Protein AF-A0AAE4T2N8-F1 (afdb_monomer)

Radius of gyration: 14.37 Å; Cα contacts (8 Å, |Δi|>4): 83; chains: 1; bounding box: 37×17×44 Å

Sequence (102 aa):
MKRWSLVLPTLYFLFLFLLALLNIPREVSRPLTWIEDGGIVFMVILGGYLEGRVSKMEITAVGLFTILWLGLAFIANIKREYFVLLGFIIEFILVFILKRAG

Organism: NCBI:txid90909

Foldseek 3Di:
DDQQLVVQLVVLVVVLVVVVVVVDPPVPFLLNLLSVQLVNVLSNLVSCVVVVNHDPVLSVQSVVLSVVLSVCRPPPPDDSVVSNVVSVVVNVVSVVVVVVVD

Structure (mmCIF, N/CA/C/O backbone):
data_AF-A0AAE4T2N8-F1
#
_entry.id   AF-A0AAE4T2N8-F1
#
loop_
_atom_site.group_PDB
_atom_site.id
_atom_site.type_symbol
_atom_site.label_atom_id
_atom_site.label_alt_id
_atom_site.label_comp_id
_atom_site.label_asym_id
_atom_site.label_entity_id
_atom_site.label_seq_id
_atom_site.pdbx_PDB_ins_code
_atom_site.Cartn_x
_atom_site.Cartn_y
_atom_site.Cartn_z
_atom_site.occupancy
_atom_site.B_iso_or_equiv
_atom_site.auth_seq_id
_atom_site.auth_comp_id
_atom_site.auth_asym_id
_atom_site.auth_atom_id
_atom_site.pdbx_PDB_model_num
ATOM 1 N N . MET A 1 1 ? -20.691 -8.477 10.014 1.00 57.38 1 MET A N 1
ATOM 2 C CA . MET A 1 1 ? -19.276 -8.051 10.137 1.00 57.38 1 MET A CA 1
ATOM 3 C C . MET A 1 1 ? -18.787 -7.678 8.746 1.00 57.38 1 MET A C 1
ATOM 5 O O . MET A 1 1 ? -18.855 -8.527 7.864 1.00 57.38 1 MET A O 1
ATOM 9 N N . LYS A 1 2 ? -18.417 -6.417 8.500 1.00 75.56 2 LYS A N 1
ATOM 10 C CA . LYS A 1 2 ? -17.929 -5.994 7.175 1.00 75.56 2 LYS A CA 1
ATOM 11 C C . LYS A 1 2 ? -16.498 -6.527 7.008 1.00 75.56 2 LYS A C 1
ATOM 13 O O . LYS A 1 2 ? -15.714 -6.353 7.927 1.00 75.56 2 LYS A O 1
ATOM 18 N N . ARG A 1 3 ? -16.195 -7.229 5.908 1.00 86.19 3 ARG A N 1
ATOM 19 C CA . ARG A 1 3 ? -14.881 -7.852 5.629 1.00 86.19 3 ARG A CA 1
ATOM 20 C C . ARG A 1 3 ? -14.035 -6.973 4.695 1.00 86.19 3 ARG A C 1
ATOM 22 O O . ARG A 1 3 ? -13.586 -7.424 3.643 1.00 86.19 3 ARG A O 1
ATOM 29 N N . TRP A 1 4 ? -13.891 -5.694 5.026 1.00 88.56 4 TRP A N 1
ATOM 30 C CA . TRP A 1 4 ? -13.148 -4.725 4.218 1.00 88.56 4 TRP A CA 1
ATOM 31 C C . TRP A 1 4 ? -11.685 -5.108 3.976 1.00 88.56 4 TRP A C 1
ATOM 33 O O . TRP A 1 4 ? -11.182 -4.827 2.892 1.00 88.56 4 TRP A O 1
ATOM 43 N N . SER A 1 5 ? -11.030 -5.813 4.905 1.00 84.31 5 SER A N 1
ATOM 44 C CA . SER A 1 5 ? -9.659 -6.316 4.726 1.00 84.31 5 SER A CA 1
ATOM 45 C C . SER A 1 5 ? -9.539 -7.394 3.648 1.00 84.31 5 SER A C 1
ATOM 47 O O . SER A 1 5 ? -8.434 -7.754 3.269 1.00 84.31 5 SER A O 1
ATOM 49 N N . LEU A 1 6 ? -10.661 -7.969 3.210 1.00 85.38 6 LEU A N 1
ATOM 50 C CA . LEU A 1 6 ? -10.731 -8.910 2.093 1.00 85.38 6 LEU A CA 1
ATOM 51 C C . LEU A 1 6 ? -11.268 -8.210 0.846 1.00 85.38 6 LEU A C 1
ATOM 53 O O . LEU A 1 6 ? -10.739 -8.407 -0.243 1.00 85.38 6 LEU A O 1
ATOM 57 N N . VAL A 1 7 ? -12.289 -7.364 1.000 1.00 88.75 7 VAL A N 1
ATOM 58 C CA . VAL A 1 7 ? -12.934 -6.667 -0.122 1.00 88.75 7 VAL A CA 1
ATOM 59 C C . VAL A 1 7 ? -11.965 -5.713 -0.817 1.00 88.75 7 VAL A C 1
ATOM 61 O O . VAL A 1 7 ? -11.847 -5.775 -2.037 1.00 88.75 7 VAL A O 1
ATOM 64 N N . LEU A 1 8 ? -11.254 -4.858 -0.074 1.00 88.69 8 LEU A N 1
ATOM 65 C CA . LEU A 1 8 ? -10.387 -3.840 -0.674 1.00 88.69 8 LEU A CA 1
ATOM 66 C C . LEU A 1 8 ? -9.204 -4.439 -1.450 1.00 88.69 8 LEU A C 1
ATOM 68 O O . LEU A 1 8 ? -9.054 -4.085 -2.620 1.00 88.69 8 LEU A O 1
ATOM 72 N N . PRO A 1 9 ? -8.421 -5.388 -0.899 1.00 87.00 9 PRO A N 1
ATOM 73 C CA . PRO A 1 9 ? -7.372 -6.051 -1.671 1.00 87.00 9 PRO A CA 1
ATOM 74 C C . PRO A 1 9 ? -7.918 -6.804 -2.882 1.00 87.00 9 PRO A C 1
ATOM 76 O O . PRO A 1 9 ? -7.277 -6.813 -3.923 1.00 87.00 9 PRO A O 1
ATOM 79 N N . THR A 1 10 ? -9.113 -7.397 -2.784 1.00 87.19 10 THR A N 1
ATOM 80 C CA . THR A 1 10 ? -9.727 -8.117 -3.912 1.00 87.19 10 THR A CA 1
ATOM 81 C C . THR A 1 10 ? -10.135 -7.164 -5.035 1.00 87.19 10 THR A C 1
ATOM 83 O O . THR A 1 10 ? -9.857 -7.432 -6.200 1.00 87.19 10 THR A O 1
ATOM 86 N N . LEU A 1 11 ? -10.763 -6.030 -4.706 1.00 90.06 11 LEU A N 1
ATOM 87 C CA . LEU A 1 11 ? -11.096 -4.989 -5.685 1.00 90.06 11 LEU A CA 1
ATOM 88 C C . LEU A 1 11 ? -9.836 -4.417 -6.335 1.00 90.06 11 LEU A C 1
ATOM 90 O O . LEU A 1 11 ? -9.801 -4.199 -7.544 1.00 90.06 11 LEU A O 1
ATOM 94 N N . TYR A 1 12 ? -8.790 -4.220 -5.536 1.00 87.81 12 TYR A N 1
ATOM 95 C CA . TYR A 1 12 ? -7.504 -3.761 -6.031 1.00 87.81 12 TYR A CA 1
ATOM 96 C C . TYR A 1 12 ? -6.840 -4.789 -6.951 1.00 87.81 12 TYR A C 1
ATOM 98 O O . TYR A 1 12 ? -6.376 -4.449 -8.033 1.00 87.81 12 TYR A O 1
ATOM 106 N N . PHE A 1 13 ? -6.882 -6.066 -6.580 1.00 86.44 13 PHE A N 1
ATOM 107 C CA . PHE A 1 13 ? -6.392 -7.158 -7.410 1.00 86.44 13 PHE A CA 1
ATOM 108 C C . PHE A 1 13 ? -7.149 -7.255 -8.739 1.00 86.44 13 PHE A C 1
ATOM 110 O O . PHE A 1 13 ? -6.526 -7.439 -9.779 1.00 86.44 13 PHE A O 1
ATOM 117 N N . LEU A 1 14 ? -8.474 -7.075 -8.738 1.00 86.75 14 LEU A N 1
ATOM 118 C CA . LEU A 1 14 ? -9.269 -7.014 -9.970 1.00 86.75 14 LEU A CA 1
ATOM 119 C C . LEU A 1 14 ? -8.825 -5.859 -10.872 1.00 86.75 14 LEU A C 1
ATOM 121 O O . LEU A 1 14 ? -8.695 -6.044 -12.080 1.00 86.75 14 LEU A O 1
ATOM 125 N N . PHE A 1 15 ? -8.542 -4.690 -10.298 1.00 87.25 15 PHE A N 1
ATOM 126 C CA . PHE A 1 15 ? -7.973 -3.570 -11.042 1.00 87.25 15 PHE A CA 1
ATOM 127 C C . PHE A 1 15 ? -6.605 -3.922 -11.651 1.00 87.25 15 PHE A C 1
ATOM 129 O O . PHE A 1 15 ? -6.415 -3.725 -12.849 1.00 87.25 15 PHE A O 1
ATOM 136 N N . LEU A 1 16 ? -5.689 -4.513 -10.873 1.00 84.00 16 LEU A N 1
ATOM 137 C CA . LEU A 1 16 ? -4.382 -4.973 -11.368 1.00 84.00 16 LEU A CA 1
ATOM 138 C C . LEU A 1 16 ? -4.518 -6.036 -12.468 1.00 84.00 16 LEU A C 1
ATOM 140 O O . LEU A 1 16 ? -3.763 -6.032 -13.440 1.00 84.00 16 LEU A O 1
ATOM 144 N N . PHE A 1 17 ? -5.495 -6.934 -12.337 1.00 82.62 17 PHE A N 1
ATOM 145 C CA . PHE A 1 17 ? -5.803 -7.959 -13.328 1.00 82.62 17 PHE A CA 1
ATOM 146 C C . PHE A 1 17 ? -6.287 -7.341 -14.643 1.00 82.62 17 PHE A C 1
ATOM 148 O O . PHE A 1 17 ? -5.788 -7.705 -15.703 1.00 82.62 17 PHE A O 1
ATOM 155 N N . LEU A 1 18 ? -7.190 -6.358 -14.595 1.00 85.69 18 LEU A N 1
ATOM 156 C CA . LEU A 1 18 ? -7.610 -5.613 -15.787 1.00 85.69 18 LEU A CA 1
ATOM 157 C C . LEU A 1 18 ? -6.434 -4.871 -16.434 1.00 85.69 18 LEU A C 1
ATOM 159 O O . LEU A 1 18 ? -6.301 -4.873 -17.655 1.00 85.69 18 LEU A O 1
ATOM 163 N N . LEU A 1 19 ? -5.546 -4.297 -15.620 1.00 80.44 19 LEU A N 1
ATOM 164 C CA . LEU A 1 19 ? -4.322 -3.639 -16.079 1.00 80.44 19 LEU A CA 1
ATOM 165 C C . LEU A 1 19 ? -3.378 -4.612 -16.802 1.00 80.44 19 LEU A C 1
ATOM 167 O O . LEU A 1 19 ? -2.731 -4.240 -17.779 1.00 80.44 19 LEU A O 1
ATOM 171 N N . ALA A 1 20 ? -3.341 -5.873 -16.361 1.00 76.62 20 ALA A N 1
ATOM 172 C CA . ALA A 1 20 ? -2.589 -6.947 -17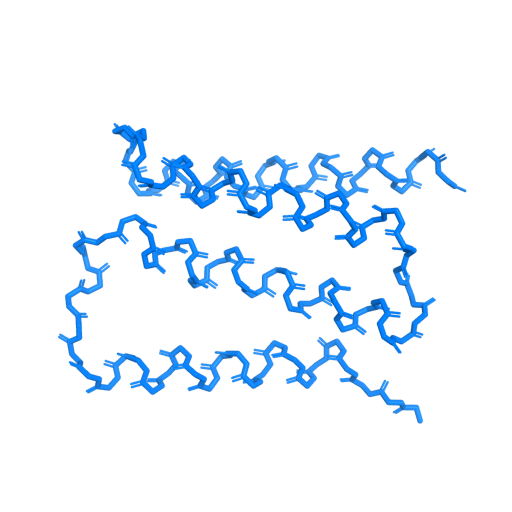.003 1.00 76.62 20 ALA A CA 1
ATOM 173 C C . ALA A 1 20 ? -3.088 -7.258 -18.418 1.00 76.62 20 ALA A C 1
ATOM 175 O O . ALA A 1 20 ? -2.284 -7.508 -19.314 1.00 76.62 20 ALA A O 1
ATOM 176 N N . LEU A 1 21 ? -4.410 -7.237 -18.617 1.00 83.62 21 LEU A N 1
ATOM 177 C CA . LEU A 1 21 ? -5.036 -7.540 -19.908 1.00 83.62 21 LEU A CA 1
ATOM 178 C C . LEU A 1 21 ? -4.694 -6.503 -20.983 1.00 83.62 21 LEU A C 1
ATOM 180 O O . LEU A 1 21 ? -4.762 -6.807 -22.170 1.00 83.62 21 LEU A O 1
ATOM 184 N N . LEU A 1 22 ? -4.286 -5.298 -20.581 1.00 82.50 22 LEU A N 1
ATOM 185 C CA . LEU A 1 22 ? -3.864 -4.234 -21.490 1.00 82.50 22 LEU A CA 1
ATOM 186 C C . LEU A 1 22 ? -2.459 -4.458 -22.082 1.00 82.50 22 LEU A C 1
ATOM 188 O O . LEU A 1 22 ? -1.971 -3.590 -22.800 1.00 82.50 22 LEU A O 1
ATOM 192 N N . ASN A 1 23 ? -1.803 -5.597 -21.801 1.00 69.12 23 ASN A N 1
ATOM 193 C CA . ASN A 1 23 ? -0.465 -5.946 -22.307 1.00 69.12 23 ASN A CA 1
ATOM 194 C C . ASN A 1 23 ? 0.586 -4.846 -22.069 1.00 69.12 23 ASN A C 1
ATOM 196 O O . ASN A 1 23 ? 1.535 -4.680 -22.837 1.00 69.12 23 AS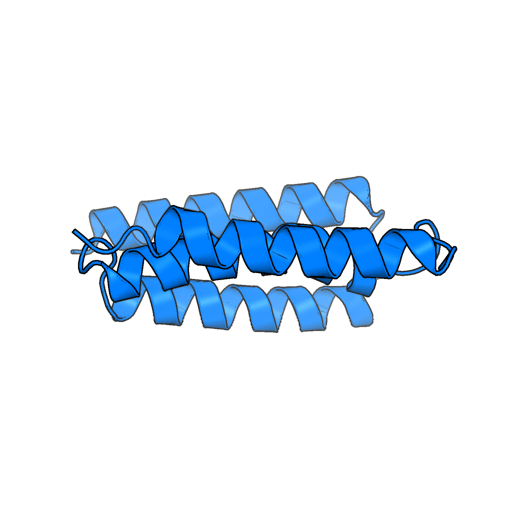N A O 1
ATOM 200 N N . ILE A 1 24 ? 0.427 -4.084 -20.984 1.00 68.44 24 ILE A N 1
ATOM 201 C CA . ILE A 1 24 ? 1.409 -3.081 -20.584 1.00 68.44 24 ILE A CA 1
ATOM 202 C C . ILE A 1 24 ? 2.706 -3.827 -20.245 1.00 68.44 24 ILE A C 1
ATOM 204 O O . ILE A 1 24 ? 2.654 -4.765 -19.444 1.00 68.44 24 ILE A O 1
ATOM 208 N N . PRO A 1 25 ? 3.862 -3.443 -20.819 1.00 62.94 25 PRO A N 1
ATOM 209 C CA . PRO A 1 25 ? 5.138 -4.084 -20.531 1.00 62.94 25 PRO A CA 1
ATOM 210 C C . PRO A 1 25 ? 5.446 -4.043 -19.027 1.00 62.94 25 PRO A C 1
ATOM 212 O O . PRO A 1 25 ? 5.925 -3.044 -18.490 1.00 62.94 25 PRO A O 1
ATOM 215 N N . ARG A 1 26 ? 5.165 -5.148 -18.328 1.00 58.41 26 ARG A N 1
ATOM 216 C CA . ARG A 1 26 ? 5.359 -5.285 -16.872 1.00 58.41 26 ARG A CA 1
ATOM 217 C C . ARG A 1 26 ? 6.825 -5.205 -16.456 1.00 58.41 26 ARG A C 1
ATOM 219 O O . ARG A 1 26 ? 7.135 -4.948 -15.298 1.00 58.41 26 ARG A O 1
ATOM 226 N N . GLU A 1 27 ? 7.724 -5.406 -17.411 1.00 54.41 27 GLU A N 1
ATOM 227 C CA . GLU A 1 27 ? 9.170 -5.326 -17.228 1.00 54.41 27 GLU A CA 1
ATOM 228 C C . GLU A 1 27 ? 9.687 -3.879 -17.147 1.00 54.41 27 GLU A C 1
ATOM 230 O O . GLU A 1 27 ? 10.835 -3.663 -16.767 1.00 54.41 27 GLU A O 1
ATOM 235 N N . VAL A 1 28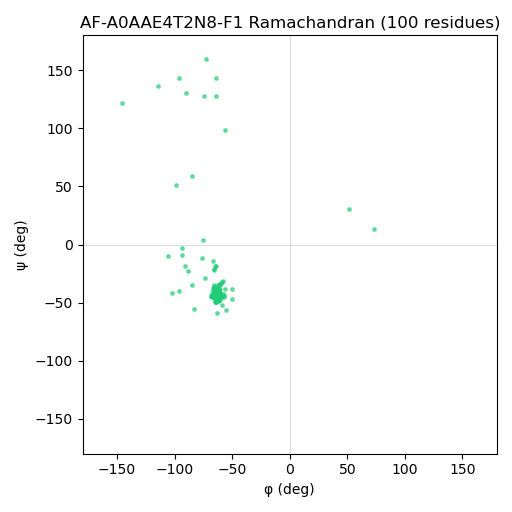 ? 8.862 -2.873 -17.469 1.00 56.00 28 VAL A N 1
ATOM 236 C CA . VAL A 1 28 ? 9.382 -1.562 -17.889 1.00 56.00 28 VAL A CA 1
ATOM 237 C C . VAL A 1 28 ? 9.251 -0.456 -16.835 1.00 56.00 28 VAL A C 1
ATOM 239 O O . VAL A 1 28 ? 9.880 0.588 -16.992 1.00 56.00 28 VAL A O 1
ATOM 242 N N . SER A 1 29 ? 8.529 -0.633 -15.715 1.00 68.19 29 SER A N 1
ATOM 243 C CA . SER A 1 29 ? 8.482 0.446 -14.713 1.00 68.19 29 SER A CA 1
ATOM 244 C C . SER A 1 29 ? 8.409 -0.013 -13.247 1.00 68.19 29 SER A C 1
ATOM 246 O O . SER A 1 29 ? 7.484 -0.691 -12.805 1.00 68.19 29 SER A O 1
ATOM 248 N N . ARG A 1 30 ? 9.406 0.414 -12.456 1.00 70.94 30 ARG A N 1
ATOM 249 C CA . ARG A 1 30 ? 9.400 0.348 -10.981 1.00 70.94 30 ARG A CA 1
ATOM 250 C C . ARG A 1 30 ? 8.114 0.924 -10.363 1.00 70.94 30 ARG A C 1
ATOM 252 O O . ARG A 1 30 ? 7.617 0.317 -9.417 1.00 70.94 30 ARG A O 1
ATOM 259 N N . PRO A 1 31 ? 7.528 2.017 -10.897 1.00 75.75 31 PRO A N 1
ATOM 260 C CA . PRO A 1 31 ? 6.213 2.483 -10.470 1.00 75.75 31 PRO A CA 1
ATOM 261 C C . PRO A 1 31 ? 5.114 1.425 -10.588 1.00 75.75 31 PRO A C 1
ATOM 263 O O . PRO A 1 31 ? 4.292 1.321 -9.689 1.00 75.75 31 PRO A O 1
ATOM 266 N N . LEU A 1 32 ? 5.112 0.599 -11.641 1.00 76.25 32 LEU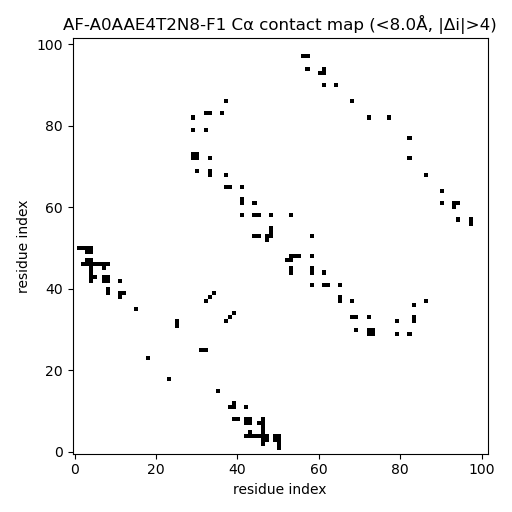 A N 1
ATOM 267 C CA . LEU A 1 32 ? 4.121 -0.470 -11.792 1.00 76.25 32 LEU A CA 1
ATOM 268 C C . LEU A 1 32 ? 4.286 -1.551 -10.719 1.00 76.25 32 LEU A C 1
ATOM 270 O O . LEU A 1 32 ? 3.301 -2.030 -10.175 1.00 76.25 32 LEU A O 1
ATOM 274 N N . THR A 1 33 ? 5.531 -1.887 -10.374 1.00 75.19 33 THR A N 1
ATOM 275 C CA . THR A 1 33 ? 5.814 -2.845 -9.292 1.00 75.19 33 THR A CA 1
ATOM 276 C C . THR A 1 33 ? 5.382 -2.291 -7.932 1.00 75.19 33 THR A C 1
ATOM 278 O O . THR A 1 33 ? 4.826 -3.017 -7.120 1.00 75.19 33 THR A O 1
ATOM 281 N N . TRP A 1 34 ? 5.561 -0.987 -7.695 1.00 81.31 34 TRP A N 1
ATOM 282 C CA . TRP A 1 34 ? 5.010 -0.340 -6.503 1.00 81.31 34 TRP A CA 1
ATOM 283 C C . TRP A 1 34 ? 3.476 -0.383 -6.474 1.00 81.31 34 TRP A C 1
ATOM 285 O O . TRP A 1 34 ? 2.894 -0.643 -5.424 1.00 81.31 34 TRP A O 1
ATOM 295 N N . ILE A 1 35 ? 2.823 -0.131 -7.616 1.00 80.00 35 ILE A N 1
ATOM 296 C CA . ILE A 1 35 ? 1.361 -0.210 -7.738 1.00 80.00 35 ILE A CA 1
ATOM 297 C C . ILE A 1 35 ? 0.908 -1.627 -7.365 1.00 80.00 35 ILE A C 1
ATOM 299 O O . ILE A 1 35 ? -0.004 -1.782 -6.568 1.00 80.00 35 ILE A O 1
ATOM 303 N N . GLU A 1 36 ? 1.579 -2.663 -7.861 1.00 80.94 36 GLU A N 1
ATOM 304 C CA . GLU A 1 36 ? 1.252 -4.049 -7.518 1.00 80.94 36 GLU A CA 1
ATOM 305 C C . GLU A 1 36 ? 1.447 -4.336 -6.019 1.00 80.94 36 GLU A C 1
ATOM 307 O O . GLU A 1 36 ? 0.486 -4.679 -5.334 1.00 80.94 36 GLU A O 1
ATOM 312 N N . ASP A 1 37 ? 2.654 -4.145 -5.488 1.00 78.81 37 ASP A N 1
ATOM 313 C CA . ASP A 1 37 ? 2.988 -4.596 -4.134 1.00 78.81 37 ASP A CA 1
ATOM 314 C C . ASP A 1 37 ? 2.533 -3.601 -3.056 1.00 78.81 37 ASP A C 1
ATOM 316 O O . ASP A 1 37 ? 1.756 -3.942 -2.162 1.00 78.81 37 ASP A O 1
ATOM 320 N N . GLY A 1 38 ? 2.959 -2.339 -3.156 1.00 81.50 38 GLY A N 1
ATOM 321 C CA . GLY A 1 38 ? 2.630 -1.297 -2.178 1.00 81.50 38 GLY A CA 1
ATOM 322 C C . GLY A 1 38 ? 1.143 -0.962 -2.148 1.00 81.50 38 GLY A C 1
ATOM 323 O O . GLY A 1 38 ? 0.569 -0.751 -1.078 1.00 81.50 38 GLY A O 1
ATOM 324 N N . GLY A 1 39 ? 0.489 -0.985 -3.310 1.00 84.81 39 GLY A N 1
ATOM 325 C CA . GLY A 1 39 ? -0.953 -0.798 -3.399 1.00 84.81 39 GLY A CA 1
ATOM 326 C C . GLY A 1 39 ? -1.743 -1.898 -2.689 1.00 84.81 39 GLY A C 1
ATOM 327 O O . GLY A 1 39 ? -2.688 -1.596 -1.957 1.00 84.81 39 GLY A O 1
ATOM 328 N N . ILE A 1 40 ? -1.335 -3.166 -2.834 1.00 86.12 40 ILE A N 1
ATOM 329 C CA . ILE A 1 40 ? -1.982 -4.287 -2.139 1.00 86.12 40 ILE A CA 1
ATOM 330 C C . ILE A 1 40 ? -1.839 -4.134 -0.627 1.00 86.12 40 ILE A C 1
ATOM 332 O O . ILE A 1 40 ? -2.843 -4.241 0.085 1.00 86.12 40 ILE A O 1
ATOM 336 N N . VAL A 1 41 ? -0.631 -3.863 -0.121 1.00 84.50 41 VAL A N 1
ATOM 337 C CA . VAL A 1 41 ? -0.436 -3.794 1.333 1.00 84.50 41 VAL A CA 1
ATOM 338 C C . VAL A 1 41 ? -1.197 -2.616 1.940 1.00 84.50 41 VAL A C 1
ATOM 340 O O . VAL A 1 41 ? -1.895 -2.789 2.946 1.00 84.50 41 VAL A O 1
ATOM 343 N N . PHE A 1 42 ? -1.202 -1.458 1.275 1.00 87.06 42 PHE A N 1
ATOM 344 C CA . PHE A 1 42 ? -2.017 -0.323 1.704 1.00 87.06 42 PHE A CA 1
ATOM 345 C C . PHE A 1 42 ? -3.513 -0.669 1.764 1.00 87.06 42 PHE A C 1
ATOM 347 O O . PHE A 1 42 ? -4.182 -0.341 2.744 1.00 87.06 42 PHE A O 1
ATOM 354 N N . MET A 1 43 ? -4.047 -1.385 0.769 1.00 90.50 43 MET A N 1
ATOM 355 C CA . MET A 1 43 ? -5.459 -1.792 0.741 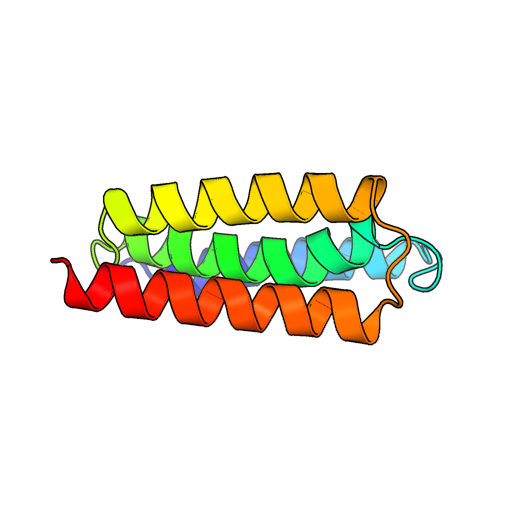1.00 90.50 43 MET A CA 1
ATOM 356 C C . MET A 1 43 ? -5.818 -2.781 1.857 1.00 90.50 43 MET A C 1
ATOM 358 O O . MET A 1 43 ? -6.921 -2.710 2.407 1.00 90.50 43 MET A O 1
ATOM 362 N N . VAL A 1 44 ? -4.897 -3.675 2.234 1.00 88.00 44 VAL A N 1
ATOM 363 C CA . VAL A 1 44 ? -5.077 -4.587 3.378 1.00 88.00 44 VAL A CA 1
ATOM 364 C C . VAL A 1 44 ? -5.167 -3.792 4.681 1.00 88.00 44 VAL A C 1
ATOM 366 O O . VAL A 1 44 ? -6.107 -3.986 5.457 1.00 88.00 44 VAL A O 1
ATOM 369 N N . ILE A 1 45 ? -4.223 -2.874 4.909 1.00 87.62 45 ILE A N 1
ATOM 370 C CA . ILE A 1 45 ? -4.145 -2.056 6.128 1.00 87.62 45 ILE A CA 1
ATOM 371 C C . ILE A 1 45 ? -5.350 -1.106 6.211 1.00 87.62 45 ILE A C 1
ATOM 373 O O . ILE A 1 45 ? -5.970 -0.985 7.269 1.00 87.62 45 ILE A O 1
ATOM 377 N N . LEU A 1 46 ? -5.758 -0.506 5.087 1.00 89.81 46 LEU A N 1
ATOM 378 C CA . LEU A 1 46 ? -6.955 0.335 4.993 1.00 89.81 46 LEU A CA 1
ATOM 379 C C . LEU A 1 46 ? -8.224 -0.459 5.314 1.00 89.81 46 LEU A C 1
ATOM 381 O O . LEU A 1 46 ? -9.076 0.008 6.070 1.00 89.81 46 LEU A O 1
ATOM 385 N N . GLY A 1 47 ? -8.343 -1.681 4.796 1.00 90.12 47 GLY A N 1
ATOM 386 C CA . GLY A 1 47 ? -9.459 -2.561 5.126 1.00 90.12 47 GLY A CA 1
ATOM 387 C C . GLY A 1 47 ? -9.479 -2.960 6.600 1.00 90.12 47 GLY A C 1
ATOM 388 O O . GLY A 1 47 ? -10.545 -2.962 7.212 1.00 90.12 47 GLY A O 1
ATOM 389 N N . GLY A 1 48 ? -8.312 -3.216 7.196 1.00 88.50 48 GLY A N 1
ATOM 390 C CA . GLY A 1 48 ? -8.176 -3.438 8.636 1.00 88.50 48 GLY A CA 1
ATOM 391 C C . GLY A 1 48 ? -8.589 -2.221 9.473 1.00 88.50 48 GLY A C 1
ATOM 392 O O . GLY A 1 48 ? -9.240 -2.382 10.507 1.00 88.50 48 GLY A O 1
ATOM 393 N N . TYR A 1 49 ? -8.288 -1.005 9.008 1.00 89.81 49 TYR A N 1
ATOM 394 C CA . TYR A 1 49 ? -8.708 0.239 9.660 1.00 89.81 49 TYR A CA 1
ATOM 395 C C . TYR A 1 49 ? -10.231 0.417 9.613 1.00 89.81 49 TYR A C 1
ATOM 397 O O . TYR A 1 49 ? -10.855 0.688 10.637 1.00 89.81 49 TYR A O 1
ATOM 405 N N . LEU A 1 50 ? -10.858 0.175 8.455 1.00 90.56 50 LEU A N 1
ATOM 406 C CA . LEU A 1 50 ? -12.320 0.236 8.297 1.00 90.56 50 LEU A CA 1
ATOM 407 C C . LEU A 1 50 ? -13.074 -0.817 9.124 1.00 90.56 50 LEU A C 1
ATOM 409 O O . LEU A 1 50 ? -14.279 -0.695 9.347 1.00 90.56 50 LEU A O 1
ATOM 413 N N . GLU A 1 51 ? -12.378 -1.859 9.565 1.00 90.94 51 GLU A N 1
ATOM 414 C CA . GLU A 1 51 ? -12.894 -2.884 10.471 1.00 90.94 51 GLU A CA 1
ATOM 415 C C . GLU A 1 51 ? -12.593 -2.604 11.948 1.00 90.94 51 GLU A C 1
ATOM 417 O O . GLU A 1 51 ? -13.014 -3.378 12.805 1.00 90.94 51 GLU A O 1
ATOM 422 N N . GLY A 1 52 ? -11.864 -1.527 12.257 1.00 87.44 52 GLY A N 1
ATOM 423 C CA . GLY A 1 52 ? -11.439 -1.183 13.614 1.00 87.44 52 GLY A CA 1
ATOM 424 C C . GLY A 1 52 ? -10.325 -2.076 14.174 1.00 87.44 52 GLY A C 1
ATOM 425 O O . GLY A 1 52 ? -10.078 -2.045 15.375 1.00 87.44 52 GLY A O 1
ATOM 426 N N . ARG A 1 53 ? -9.662 -2.883 13.331 1.00 86.50 53 ARG A N 1
ATOM 427 C CA . ARG A 1 53 ? -8.550 -3.771 13.729 1.00 86.50 53 ARG A CA 1
ATOM 428 C C . ARG A 1 53 ? -7.184 -3.097 13.666 1.00 86.50 53 ARG A C 1
ATOM 430 O O . ARG A 1 53 ? -6.254 -3.566 14.309 1.00 86.50 53 ARG A O 1
ATOM 437 N N . VAL A 1 54 ? -7.074 -2.038 12.872 1.00 86.19 54 VAL A N 1
ATOM 438 C CA . VAL A 1 54 ? -5.863 -1.231 12.697 1.00 86.19 54 VAL A CA 1
ATOM 439 C C . VAL A 1 54 ? -6.145 0.164 13.239 1.00 86.19 54 VAL A C 1
ATOM 441 O O . VAL A 1 54 ? -7.210 0.732 12.989 1.00 86.19 54 VAL A O 1
ATOM 444 N N . SER A 1 55 ? -5.202 0.721 13.988 1.00 89.38 55 SER A N 1
ATOM 445 C CA . SER A 1 55 ? -5.300 2.065 14.549 1.00 89.38 55 SER A CA 1
ATOM 446 C C . SER A 1 55 ? -5.126 3.149 13.480 1.00 89.38 55 SER A C 1
ATOM 448 O O . SER A 1 55 ? -4.525 2.945 12.424 1.00 89.38 55 SER A O 1
ATOM 450 N N . LYS A 1 56 ? -5.602 4.367 13.775 1.00 87.75 56 LYS A N 1
ATOM 451 C CA . LYS A 1 56 ? -5.378 5.531 12.899 1.00 87.75 56 LYS A CA 1
ATOM 452 C C . LYS A 1 56 ? -3.881 5.823 12.703 1.00 87.75 56 LYS A C 1
ATOM 454 O O . LYS A 1 56 ? -3.477 6.277 11.634 1.00 87.75 56 LYS A O 1
ATOM 459 N N . MET A 1 57 ? -3.064 5.568 13.724 1.00 86.75 57 MET A N 1
ATOM 460 C CA . MET A 1 57 ? -1.617 5.776 13.666 1.00 86.75 57 MET A CA 1
ATOM 461 C C . MET A 1 57 ? -0.956 4.810 12.678 1.00 86.75 57 MET A C 1
ATOM 463 O O . MET A 1 57 ? -0.179 5.248 11.833 1.00 86.75 57 MET A O 1
ATOM 467 N N . GLU A 1 58 ? -1.333 3.529 12.718 1.00 85.06 58 GLU A N 1
ATOM 468 C CA . GLU A 1 58 ? -0.808 2.503 11.811 1.00 85.06 58 GLU A CA 1
ATOM 469 C C . GLU A 1 58 ? -1.146 2.784 10.345 1.00 85.06 58 GLU A C 1
ATOM 471 O O . GLU A 1 58 ? -0.242 2.803 9.512 1.00 85.06 58 GLU A O 1
ATOM 476 N N . ILE A 1 59 ? -2.409 3.091 10.019 1.00 88.19 59 ILE A N 1
ATOM 477 C CA . ILE A 1 59 ? -2.794 3.411 8.631 1.00 88.19 59 ILE A CA 1
ATOM 478 C C . ILE A 1 59 ? -2.092 4.673 8.114 1.00 88.19 59 ILE A C 1
ATOM 480 O O . ILE A 1 59 ? -1.705 4.729 6.949 1.00 88.19 59 ILE A O 1
ATOM 484 N N . THR A 1 60 ? -1.887 5.677 8.973 1.00 87.25 60 THR A N 1
ATOM 485 C CA . THR A 1 60 ? -1.202 6.919 8.581 1.00 87.25 60 THR A CA 1
ATOM 486 C C . THR A 1 60 ? 0.277 6.660 8.302 1.00 87.25 60 THR A C 1
ATOM 488 O O . THR A 1 60 ? 0.806 7.136 7.300 1.00 87.25 60 THR A O 1
ATOM 491 N N . ALA A 1 61 ? 0.944 5.887 9.161 1.00 87.75 61 ALA A N 1
ATOM 492 C CA . ALA A 1 61 ? 2.356 5.562 9.008 1.00 87.75 61 ALA A CA 1
ATOM 493 C C . ALA A 1 61 ? 2.614 4.673 7.784 1.00 87.75 61 ALA A C 1
ATOM 495 O O . ALA A 1 61 ? 3.508 4.974 6.993 1.00 87.75 61 ALA A O 1
ATOM 496 N N . VAL A 1 62 ? 1.793 3.634 7.584 1.00 86.75 62 VAL A N 1
ATOM 497 C CA . VAL A 1 62 ? 1.864 2.795 6.381 1.00 86.75 62 VAL A CA 1
ATOM 498 C C . VAL A 1 62 ? 1.588 3.631 5.137 1.00 86.75 62 VAL A C 1
ATOM 500 O O . VAL A 1 62 ? 2.365 3.547 4.194 1.00 86.75 62 VAL A O 1
ATOM 503 N N . GLY A 1 63 ? 0.555 4.481 5.140 1.00 86.44 63 GLY A N 1
ATOM 504 C CA . GLY A 1 63 ? 0.222 5.351 4.006 1.00 86.44 63 GLY A CA 1
ATOM 505 C C . GLY A 1 63 ? 1.344 6.324 3.632 1.00 86.44 63 GLY A C 1
ATOM 506 O O . GLY A 1 63 ? 1.684 6.465 2.458 1.00 86.44 63 GLY A O 1
ATOM 507 N N . LEU A 1 64 ? 1.970 6.965 4.625 1.00 89.38 64 LEU A N 1
ATOM 508 C CA . LEU A 1 64 ? 3.141 7.822 4.409 1.00 89.38 64 LEU A CA 1
ATOM 509 C C . LEU A 1 64 ? 4.303 7.033 3.810 1.00 89.38 64 LEU A C 1
ATOM 511 O O . LEU A 1 64 ? 4.931 7.489 2.854 1.00 89.38 64 LEU A O 1
ATOM 515 N N . PHE A 1 65 ? 4.566 5.840 4.339 1.00 86.50 65 PHE A N 1
ATOM 516 C CA . PHE A 1 65 ? 5.588 4.961 3.795 1.00 86.50 65 PHE A CA 1
ATOM 517 C C . PHE A 1 65 ? 5.288 4.564 2.350 1.00 86.50 65 PHE A C 1
ATOM 519 O O . PHE A 1 65 ? 6.184 4.644 1.513 1.00 86.50 65 PHE A O 1
ATOM 526 N N . THR A 1 66 ? 4.041 4.214 2.024 1.00 85.25 66 THR A N 1
ATOM 527 C CA . THR A 1 66 ? 3.676 3.844 0.653 1.00 85.25 66 THR A CA 1
ATOM 528 C C . THR A 1 66 ? 3.944 5.009 -0.299 1.00 85.25 66 THR A C 1
ATOM 530 O O . THR A 1 66 ? 4.560 4.804 -1.340 1.00 85.25 66 THR A O 1
ATOM 533 N N . ILE A 1 67 ? 3.584 6.243 0.071 1.00 84.69 67 ILE A N 1
ATOM 534 C CA . ILE A 1 67 ? 3.858 7.444 -0.740 1.00 84.69 67 ILE A CA 1
ATOM 535 C C . ILE A 1 67 ? 5.367 7.681 -0.914 1.00 84.69 67 ILE A C 1
ATOM 537 O O . ILE A 1 67 ? 5.826 7.968 -2.021 1.00 84.69 67 ILE A O 1
ATOM 541 N N . LEU A 1 68 ? 6.158 7.547 0.154 1.00 85.62 68 LEU A N 1
ATOM 542 C CA . LEU A 1 68 ? 7.617 7.690 0.076 1.00 85.62 68 LEU A CA 1
ATOM 543 C C . LEU A 1 68 ? 8.242 6.609 -0.811 1.00 85.62 68 LEU A C 1
ATOM 545 O O . LEU A 1 68 ? 9.129 6.895 -1.618 1.00 85.62 68 LEU A O 1
ATOM 549 N N . TRP A 1 69 ? 7.749 5.377 -0.700 1.00 84.12 69 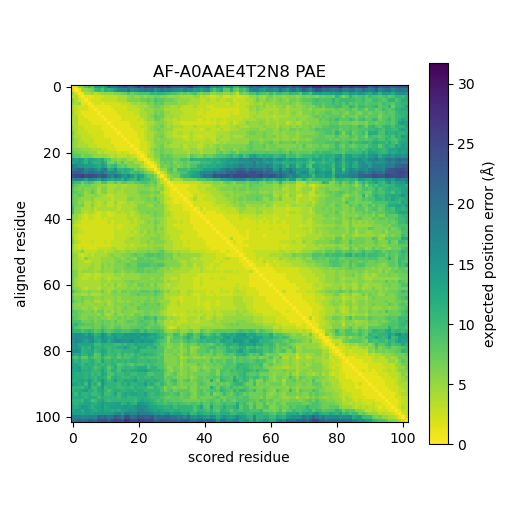TRP A N 1
ATOM 550 C CA . TRP A 1 69 ? 8.188 4.258 -1.519 1.00 84.12 69 TRP A CA 1
ATOM 551 C C . TRP A 1 69 ? 7.825 4.465 -2.997 1.00 84.12 69 TRP A C 1
ATOM 553 O O . TRP A 1 69 ? 8.655 4.196 -3.864 1.00 84.12 69 TRP A O 1
ATOM 563 N N . LEU A 1 70 ? 6.664 5.063 -3.297 1.00 83.31 70 LEU A N 1
ATOM 564 C CA . LEU A 1 70 ? 6.302 5.477 -4.655 1.00 83.31 70 LEU A CA 1
ATOM 565 C C . LEU A 1 70 ? 7.290 6.509 -5.197 1.00 83.31 70 LEU A C 1
ATOM 567 O O . LEU A 1 70 ? 7.785 6.359 -6.310 1.00 83.31 70 LEU A O 1
ATOM 571 N N . GLY A 1 71 ? 7.620 7.534 -4.407 1.00 81.94 71 GLY A N 1
ATOM 572 C CA . GLY A 1 71 ? 8.618 8.537 -4.787 1.00 81.94 71 GLY A CA 1
ATOM 573 C C . GLY A 1 71 ? 9.978 7.908 -5.108 1.00 81.94 71 GLY A C 1
ATOM 574 O O . GLY A 1 71 ? 10.587 8.217 -6.134 1.00 81.94 71 GLY A O 1
ATOM 575 N N . LEU A 1 72 ? 10.419 6.948 -4.290 1.00 80.75 72 LEU A N 1
ATOM 576 C CA . LEU A 1 72 ? 11.636 6.173 -4.545 1.00 80.75 72 LEU A CA 1
ATOM 577 C C . LEU A 1 72 ? 11.559 5.359 -5.844 1.00 80.75 72 LEU A C 1
ATOM 579 O O . LEU A 1 72 ? 12.577 5.240 -6.525 1.00 80.75 72 LEU A O 1
ATOM 583 N N . ALA A 1 73 ? 10.381 4.849 -6.221 1.00 78.56 73 ALA A N 1
ATOM 584 C CA . ALA A 1 73 ? 10.184 4.107 -7.469 1.00 78.56 73 ALA A CA 1
ATOM 585 C C . ALA A 1 73 ? 10.551 4.937 -8.715 1.00 78.56 73 ALA A C 1
ATOM 587 O O . ALA A 1 73 ? 11.032 4.382 -9.708 1.00 78.56 73 ALA A O 1
ATOM 588 N N . PHE A 1 74 ? 10.344 6.258 -8.656 1.00 76.81 74 PHE A N 1
ATOM 589 C CA . PHE A 1 74 ? 10.676 7.193 -9.736 1.00 76.81 74 PHE A CA 1
ATOM 590 C C . PHE A 1 74 ? 12.132 7.669 -9.703 1.00 76.81 74 PHE A C 1
ATOM 592 O O . PHE A 1 74 ? 12.719 7.893 -10.760 1.00 76.81 74 PHE A O 1
ATOM 599 N N . ILE A 1 75 ? 12.713 7.832 -8.512 1.00 78.25 75 ILE A N 1
ATOM 600 C CA . ILE A 1 75 ? 13.993 8.536 -8.334 1.00 78.25 75 ILE A CA 1
ATOM 601 C C . ILE A 1 75 ? 15.186 7.572 -8.283 1.00 78.25 75 ILE A C 1
ATOM 603 O O . ILE A 1 75 ? 16.250 7.866 -8.825 1.00 78.25 75 ILE A O 1
ATOM 607 N N . ALA A 1 76 ? 15.045 6.423 -7.621 1.00 71.81 76 ALA A N 1
ATOM 608 C CA . ALA A 1 76 ? 16.180 5.565 -7.300 1.00 71.81 76 ALA A CA 1
ATOM 609 C C . ALA A 1 76 ? 16.447 4.529 -8.399 1.00 71.81 76 ALA A C 1
ATOM 611 O O . ALA A 1 76 ? 15.551 3.780 -8.793 1.00 71.81 76 ALA A O 1
ATOM 612 N N . ASN A 1 77 ? 17.704 4.416 -8.852 1.00 68.25 77 ASN A N 1
ATOM 613 C CA . ASN A 1 77 ? 18.087 3.415 -9.847 1.00 68.25 77 ASN A CA 1
ATOM 614 C C . ASN A 1 77 ? 18.411 2.038 -9.227 1.00 68.25 77 ASN A C 1
ATOM 616 O O . ASN A 1 77 ? 19.525 1.536 -9.340 1.00 68.25 77 ASN A O 1
ATOM 620 N N . ILE A 1 78 ? 17.442 1.446 -8.528 1.00 70.56 78 ILE A N 1
ATOM 621 C CA . ILE A 1 78 ? 17.570 0.146 -7.848 1.00 70.56 78 ILE A CA 1
ATOM 622 C C . ILE A 1 78 ? 17.021 -0.965 -8.760 1.00 70.56 78 ILE A C 1
ATOM 624 O O . ILE A 1 78 ? 16.039 -0.742 -9.478 1.00 70.56 78 ILE A O 1
ATOM 628 N N . LYS A 1 79 ? 17.638 -2.159 -8.754 1.00 72.19 79 LYS A N 1
ATOM 629 C CA . LYS A 1 79 ? 17.076 -3.329 -9.458 1.00 72.19 79 LYS A CA 1
ATOM 630 C C . LYS A 1 79 ? 15.737 -3.721 -8.830 1.00 72.19 79 LYS A C 1
ATOM 632 O O . LYS A 1 79 ? 15.584 -3.672 -7.613 1.00 72.19 79 LYS A O 1
ATOM 637 N N . ARG A 1 80 ? 14.787 -4.154 -9.659 1.00 68.38 80 ARG A N 1
ATOM 638 C CA . ARG A 1 80 ? 13.400 -4.453 -9.262 1.00 68.38 80 ARG A CA 1
ATOM 639 C C . ARG A 1 80 ? 13.296 -5.365 -8.032 1.00 68.38 80 ARG A C 1
ATOM 641 O O . ARG A 1 80 ? 12.581 -5.032 -7.098 1.00 68.38 80 ARG A O 1
ATOM 648 N N . GLU A 1 81 ? 14.058 -6.456 -8.004 1.00 71.94 81 GLU A N 1
ATOM 649 C CA . GLU A 1 81 ? 14.075 -7.432 -6.901 1.00 71.94 81 GLU A CA 1
ATOM 650 C C . GLU A 1 81 ? 14.423 -6.785 -5.551 1.00 71.94 81 GLU A C 1
ATOM 652 O O . GLU A 1 81 ? 13.748 -7.010 -4.548 1.00 71.94 81 GLU A O 1
ATOM 657 N N . TYR A 1 82 ? 15.441 -5.921 -5.532 1.00 75.38 82 TYR A N 1
ATOM 658 C CA . TYR A 1 82 ? 15.853 -5.217 -4.320 1.00 75.38 82 TYR A CA 1
ATOM 659 C C . TYR A 1 82 ? 14.873 -4.114 -3.931 1.00 75.38 82 TYR A C 1
ATOM 661 O O . TYR A 1 82 ? 14.741 -3.817 -2.751 1.00 75.38 82 TYR A O 1
ATOM 669 N N . PHE A 1 83 ? 14.170 -3.520 -4.897 1.00 74.19 83 PHE A N 1
ATOM 670 C CA . PHE A 1 83 ? 13.158 -2.502 -4.631 1.00 74.19 83 PHE A CA 1
ATOM 671 C C . PHE A 1 83 ? 11.936 -3.084 -3.904 1.00 74.19 83 PHE A C 1
ATOM 673 O O . PHE A 1 83 ? 11.475 -2.496 -2.927 1.00 74.19 83 PHE A O 1
ATOM 680 N N . VAL A 1 84 ? 11.466 -4.260 -4.336 1.00 72.38 84 VAL A N 1
ATOM 681 C CA . VAL A 1 84 ? 10.378 -5.013 -3.684 1.00 72.38 84 VAL A CA 1
ATOM 682 C C . VAL A 1 84 ? 10.795 -5.480 -2.294 1.00 72.38 84 VAL A C 1
ATOM 684 O O . VAL A 1 84 ? 10.090 -5.243 -1.315 1.00 72.38 84 VAL A O 1
ATOM 687 N N . LEU A 1 85 ? 11.982 -6.086 -2.190 1.00 76.44 85 LEU A N 1
ATOM 688 C CA . LEU A 1 85 ? 12.510 -6.575 -0.918 1.00 76.44 85 LEU A CA 1
ATOM 689 C C . LEU A 1 85 ? 12.665 -5.443 0.109 1.00 76.44 85 LEU A C 1
ATOM 691 O O . LEU A 1 85 ? 12.292 -5.602 1.268 1.00 76.44 85 LEU A O 1
ATOM 695 N N . LEU A 1 86 ? 13.189 -4.293 -0.317 1.00 77.06 86 LEU A N 1
ATOM 696 C CA . LEU A 1 86 ? 13.376 -3.126 0.542 1.00 77.06 86 LEU A CA 1
ATOM 697 C C 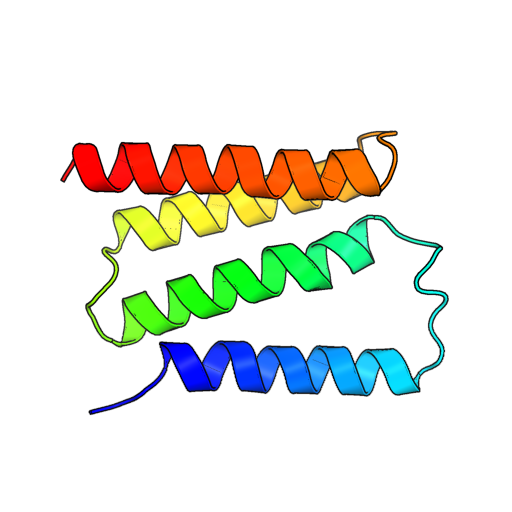. LEU A 1 86 ? 12.032 -2.539 0.994 1.00 77.06 86 LEU A C 1
ATOM 699 O O . LEU A 1 86 ? 11.906 -2.160 2.157 1.00 77.06 86 LEU A O 1
ATOM 703 N N . GLY A 1 87 ? 11.025 -2.548 0.116 1.00 74.19 87 GLY A N 1
ATOM 704 C CA . GLY A 1 87 ? 9.644 -2.212 0.458 1.00 74.19 87 GLY A CA 1
ATOM 705 C C . GLY A 1 87 ? 9.101 -3.065 1.603 1.00 74.19 87 GLY A C 1
ATOM 706 O O . GLY A 1 87 ? 8.738 -2.538 2.654 1.00 74.19 87 GLY A O 1
ATOM 707 N N . PHE A 1 88 ? 9.148 -4.390 1.436 1.00 75.25 88 PHE A N 1
ATOM 708 C CA . PHE A 1 88 ? 8.669 -5.339 2.444 1.00 75.25 88 PHE A CA 1
ATOM 709 C C . PHE A 1 88 ? 9.423 -5.247 3.771 1.00 75.25 88 PHE A C 1
ATOM 711 O O . PHE A 1 88 ? 8.804 -5.319 4.831 1.00 75.25 88 PHE A O 1
ATOM 718 N N . ILE A 1 89 ? 10.750 -5.080 3.738 1.00 79.81 89 ILE A N 1
ATOM 719 C CA . ILE A 1 89 ? 11.558 -4.958 4.959 1.00 79.81 89 ILE A CA 1
ATOM 720 C C . ILE A 1 89 ? 11.146 -3.716 5.752 1.00 79.81 89 ILE A C 1
ATOM 722 O O . ILE A 1 89 ? 10.930 -3.806 6.961 1.00 79.81 89 ILE A O 1
ATOM 726 N N . ILE A 1 90 ? 11.027 -2.561 5.093 1.00 77.00 90 ILE A N 1
ATOM 727 C CA . ILE A 1 90 ? 10.686 -1.315 5.787 1.00 77.00 90 ILE A CA 1
ATOM 728 C C . ILE A 1 90 ? 9.256 -1.376 6.322 1.00 77.00 90 ILE A C 1
ATOM 730 O O . ILE A 1 90 ? 9.015 -0.982 7.463 1.00 77.00 90 ILE A O 1
ATOM 734 N N . GLU A 1 91 ? 8.323 -1.913 5.541 1.00 74.06 91 GLU A N 1
ATOM 735 C CA . GLU A 1 91 ? 6.934 -2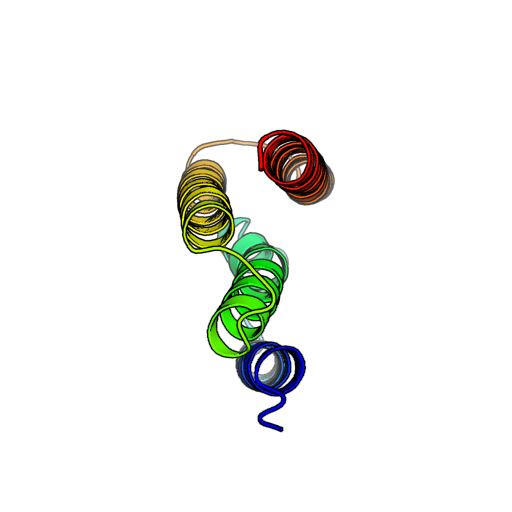.069 5.959 1.00 74.06 91 GLU A CA 1
ATOM 736 C C . GLU A 1 91 ? 6.797 -2.999 7.168 1.00 74.06 91 GLU A C 1
ATOM 738 O O . GLU A 1 91 ? 6.113 -2.668 8.139 1.00 74.06 91 GLU A O 1
ATOM 743 N N . PHE A 1 92 ? 7.522 -4.119 7.168 1.00 77.69 92 PHE A N 1
ATOM 744 C CA . PHE A 1 92 ? 7.562 -5.040 8.299 1.00 77.69 92 PHE A CA 1
ATOM 745 C C . PHE A 1 92 ? 8.105 -4.369 9.566 1.00 77.69 92 PHE A C 1
ATOM 747 O O . PHE A 1 92 ? 7.517 -4.502 10.642 1.00 77.69 92 PHE A O 1
ATOM 754 N N . ILE A 1 93 ? 9.199 -3.610 9.443 1.00 79.44 93 ILE A N 1
ATOM 755 C CA . ILE A 1 93 ? 9.785 -2.860 10.561 1.00 79.44 93 ILE A CA 1
ATOM 756 C C . ILE A 1 93 ? 8.794 -1.814 11.090 1.00 79.44 93 ILE A C 1
ATOM 758 O O . ILE A 1 93 ? 8.609 -1.716 12.302 1.00 79.44 93 ILE A O 1
ATOM 762 N N . LEU A 1 94 ? 8.126 -1.068 10.206 1.00 78.31 94 LEU A N 1
ATOM 763 C CA . LEU A 1 94 ? 7.116 -0.072 10.573 1.00 78.31 94 LEU A CA 1
ATOM 764 C C . LEU A 1 94 ? 5.970 -0.694 11.365 1.00 78.31 94 LEU A C 1
ATOM 766 O O . LEU A 1 94 ? 5.673 -0.236 12.467 1.00 78.31 94 LEU A O 1
ATOM 770 N N . VAL A 1 95 ? 5.366 -1.762 10.842 1.00 74.88 95 VAL A N 1
ATOM 771 C CA . VAL A 1 95 ? 4.267 -2.464 11.517 1.00 74.88 95 VAL A CA 1
ATOM 772 C C . VAL A 1 95 ? 4.723 -3.007 12.873 1.00 74.88 95 VAL A C 1
ATOM 774 O O . VAL A 1 95 ? 4.006 -2.869 13.863 1.00 74.88 95 VAL A O 1
ATOM 777 N N . PHE A 1 96 ? 5.929 -3.575 12.956 1.00 77.62 96 PHE A N 1
ATOM 778 C CA . PHE A 1 96 ? 6.461 -4.107 14.210 1.00 77.62 96 PHE A CA 1
ATOM 779 C C . PHE A 1 96 ? 6.698 -3.018 15.265 1.00 77.62 96 PHE A C 1
ATOM 781 O O . PHE A 1 96 ? 6.342 -3.202 16.430 1.00 77.62 96 PHE A O 1
ATOM 788 N N . ILE A 1 97 ? 7.276 -1.880 14.870 1.00 78.88 97 ILE A N 1
ATOM 789 C CA . ILE A 1 97 ? 7.524 -0.748 15.773 1.00 78.88 97 ILE A CA 1
ATOM 790 C C . ILE A 1 97 ? 6.200 -0.159 16.263 1.00 78.88 97 ILE A C 1
ATOM 792 O O . ILE A 1 97 ? 6.039 0.060 17.461 1.00 78.88 97 ILE A O 1
ATOM 796 N N . LEU A 1 98 ? 5.240 0.059 15.362 1.00 75.81 98 LEU A N 1
ATOM 797 C CA . LEU A 1 98 ? 3.951 0.667 15.696 1.00 75.81 98 LEU A CA 1
ATOM 798 C C . LEU A 1 98 ? 3.131 -0.217 16.633 1.00 75.81 98 LEU A C 1
ATOM 800 O O . LEU A 1 98 ? 2.590 0.278 17.616 1.00 75.81 98 LEU A O 1
ATOM 804 N N . LYS A 1 99 ? 3.130 -1.533 16.400 1.00 71.75 99 LYS A N 1
ATOM 805 C CA . LYS A 1 99 ? 2.456 -2.501 17.271 1.00 71.75 99 LYS A CA 1
ATOM 806 C C . LYS A 1 99 ? 3.075 -2.597 18.669 1.00 71.75 99 LYS A C 1
ATOM 808 O O . LYS A 1 99 ? 2.425 -3.071 19.590 1.00 71.75 99 LYS A O 1
ATOM 813 N N . ARG A 1 100 ? 4.341 -2.202 18.830 1.00 69.38 100 ARG A N 1
ATOM 814 C CA . ARG A 1 100 ? 5.031 -2.172 20.128 1.00 69.38 100 ARG A CA 1
ATOM 815 C C . ARG A 1 100 ? 4.888 -0.825 20.847 1.00 69.38 100 ARG A C 1
ATOM 817 O O . ARG A 1 100 ? 5.163 -0.758 22.041 1.00 69.38 100 ARG A O 1
ATOM 824 N N . ALA A 1 101 ? 4.520 0.230 20.122 1.00 58.31 101 ALA A N 1
ATOM 825 C CA . ALA A 1 101 ? 4.400 1.595 20.631 1.00 58.31 101 ALA A CA 1
ATOM 826 C C . ALA A 1 101 ? 2.979 1.967 21.105 1.00 58.31 101 ALA A C 1
ATOM 828 O O . ALA A 1 101 ? 2.814 3.033 21.698 1.00 58.31 101 ALA A O 1
ATOM 829 N N . GLY A 1 102 ? 1.978 1.119 20.848 1.00 46.03 102 GLY A N 1
ATOM 830 C CA . GLY A 1 102 ? 0.604 1.228 21.355 1.00 46.03 102 GLY A CA 1
ATOM 831 C C . GLY A 1 102 ? 0.205 -0.001 22.156 1.00 46.03 102 GLY A C 1
ATOM 832 O O . GLY A 1 102 ? -0.737 0.135 22.963 1.00 46.03 102 GLY A O 1
#

pLDDT: mean 79.77, std 9.05, range [46.03, 90.94]

Secondary structure (DSSP, 8-state):
---HHHHHHHHHHHHHHHHHHTT--TTS-HHHHHHHHHHHHHHHHHHHHHTTSS-HHHHHHHHHHHHHHHHHHHH----HHHHHHHHHHHHHHHHHHHHHH-

Solvent-accessible surface area (backbone atoms only — not comparable to full-atom values): 5678 Å² total; per-residue (Å²): 134,78,61,38,44,54,49,42,31,49,54,50,48,52,51,53,50,56,52,55,73,67,68,60,70,80,91,73,41,5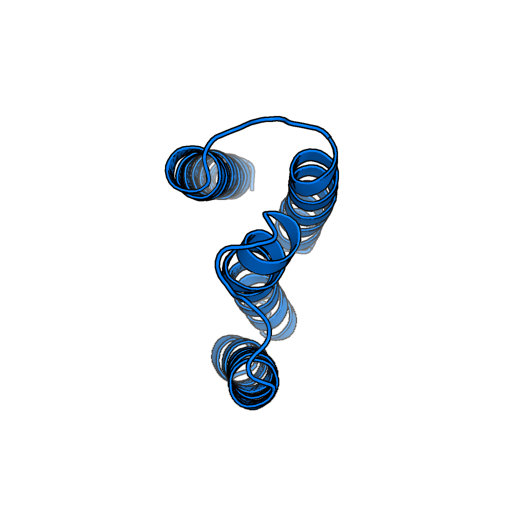5,54,57,54,39,53,57,54,48,45,38,54,50,28,32,44,49,12,28,35,78,59,70,76,36,52,75,66,54,46,50,52,52,49,52,48,44,54,53,52,47,54,43,36,76,71,55,96,64,59,67,72,60,50,54,50,50,50,54,52,52,50,52,51,49,54,54,52,53,69,71,75,109

Mean predicted aligned error: 6.88 Å